Protein AF-A0A916E4T1-F1 (afdb_monomer_lite)

Sequence (112 aa):
MDHFATKFKVPTENHVYKWKFCVPLIQLLMDIGGLPRALERLFIICFMKLCDNGEKFFWELESYDYDNFFINVKSDLEKMYNIYYKVEGNKELAIKLLYHCVEGSLLMKMNA

Secondary structure (DSSP, 8-state):
-HHHHHHTTPPEETTEEGGGG-HHHHHHHHHTTT-HHHHHHHHHIIIIITTSSHHHHHHSGGGS-HHHHHHHHHHHHHHHHTHHHHHHHTHHHHHHHHHHHHHHHHHHHH--

Foldseek 3Di:
DVVLCVVLVADADVNHQPCVVLVLSVVLVVVLVPPVLLVVLLCCCQAPVPQPGNNSSSVCVPVDDSVVSVVSSVVVVCVVPVVVVVCVVVVVVVVVVVVCVVVVVVVVVVVD

Structure (mmCIF, N/CA/C/O backbone):
data_AF-A0A916E4T1-F1
#
_entry.id   AF-A0A916E4T1-F1
#
loop_
_atom_site.group_PDB
_atom_site.id
_atom_site.type_symbol
_atom_site.label_atom_id
_atom_site.label_alt_id
_atom_site.label_comp_id
_atom_site.label_asym_id
_atom_site.label_entity_id
_atom_site.label_seq_id
_atom_site.pdbx_PDB_ins_code
_atom_site.Cartn_x
_atom_site.Cartn_y
_atom_site.Cartn_z
_atom_site.occupancy
_atom_site.B_iso_or_equiv
_atom_site.auth_seq_id
_atom_site.auth_comp_id
_atom_site.auth_asym_id
_atom_site.auth_atom_id
_atom_site.pdbx_PDB_model_num
ATOM 1 N N . MET A 1 1 ? 0.578 3.958 -10.841 1.00 85.69 1 MET A N 1
ATOM 2 C CA . MET A 1 1 ? 1.900 3.317 -10.999 1.00 85.69 1 MET A CA 1
ATOM 3 C C . MET A 1 1 ? 2.588 3.687 -12.303 1.00 85.69 1 MET A C 1
ATOM 5 O O . MET A 1 1 ? 3.704 4.171 -12.212 1.00 85.69 1 MET A O 1
ATOM 9 N N . ASP A 1 2 ? 1.949 3.575 -13.475 1.00 90.31 2 ASP A N 1
ATOM 10 C CA . ASP A 1 2 ? 2.590 3.921 -14.767 1.00 90.31 2 ASP A CA 1
ATOM 11 C C . ASP A 1 2 ? 3.194 5.327 -14.815 1.00 90.31 2 ASP A C 1
ATOM 13 O O . ASP A 1 2 ? 4.344 5.472 -15.206 1.00 90.31 2 ASP A O 1
ATOM 17 N N . HIS A 1 3 ? 2.485 6.344 -14.312 1.00 89.31 3 HIS A N 1
ATOM 18 C CA . HIS A 1 3 ? 3.038 7.6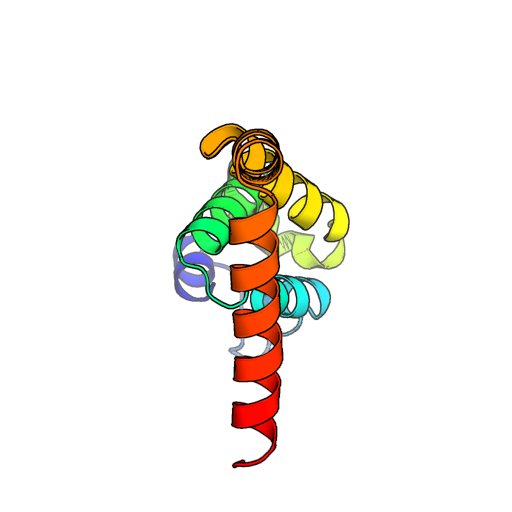98 -14.184 1.00 89.31 3 HIS A CA 1
ATOM 19 C C . HIS A 1 3 ? 4.395 7.719 -13.452 1.00 89.31 3 HIS A C 1
ATOM 21 O O . HIS A 1 3 ? 5.330 8.389 -13.884 1.00 89.31 3 HIS A O 1
ATOM 27 N N . PHE A 1 4 ? 4.519 6.958 -12.359 1.00 88.75 4 PHE A N 1
ATOM 28 C CA . PHE A 1 4 ? 5.760 6.855 -11.595 1.00 88.75 4 PHE A CA 1
ATOM 29 C C . PHE A 1 4 ? 6.808 6.022 -12.329 1.00 88.75 4 PHE A C 1
ATOM 31 O O . PHE A 1 4 ? 7.957 6.437 -12.385 1.00 88.75 4 PHE A O 1
ATOM 38 N N . ALA A 1 5 ? 6.420 4.911 -12.957 1.00 89.44 5 ALA A N 1
ATOM 39 C CA . ALA A 1 5 ? 7.333 4.103 -13.762 1.00 89.44 5 ALA A CA 1
ATOM 40 C C . ALA A 1 5 ? 7.951 4.921 -14.913 1.00 89.44 5 ALA A C 1
ATOM 42 O O . ALA A 1 5 ? 9.156 4.854 -15.148 1.00 89.44 5 ALA A O 1
ATOM 43 N N . THR A 1 6 ? 7.158 5.772 -15.573 1.00 90.88 6 THR A N 1
ATOM 44 C CA . THR A 1 6 ? 7.649 6.740 -16.563 1.00 90.88 6 THR A CA 1
ATOM 45 C C . THR A 1 6 ? 8.573 7.775 -15.925 1.00 90.88 6 THR A C 1
ATOM 47 O O . THR A 1 6 ? 9.669 8.012 -16.429 1.00 90.88 6 THR A O 1
ATOM 50 N N . LYS A 1 7 ? 8.165 8.374 -14.798 1.00 90.06 7 LYS A N 1
ATOM 51 C CA . LYS A 1 7 ? 8.957 9.383 -14.077 1.00 90.06 7 LYS A CA 1
ATOM 52 C C . LYS A 1 7 ? 10.334 8.858 -13.657 1.00 90.06 7 LYS A C 1
ATOM 54 O O . LYS A 1 7 ? 11.313 9.590 -13.766 1.00 90.06 7 LYS A O 1
ATOM 59 N N . PHE A 1 8 ? 10.406 7.608 -13.207 1.00 88.31 8 PHE A N 1
ATOM 60 C CA . PHE A 1 8 ? 11.644 6.947 -12.787 1.00 88.31 8 PHE A CA 1
ATOM 61 C C . PHE A 1 8 ? 12.359 6.207 -13.924 1.00 88.31 8 PHE A C 1
ATOM 63 O O . PHE A 1 8 ? 13.324 5.503 -13.665 1.00 88.31 8 PHE A O 1
ATOM 70 N N . LYS A 1 9 ? 11.917 6.372 -15.181 1.00 88.19 9 LYS A N 1
ATOM 71 C CA . LYS A 1 9 ? 12.552 5.783 -16.376 1.00 88.19 9 LYS A CA 1
ATOM 72 C C . LYS A 1 9 ? 12.753 4.264 -16.281 1.00 88.19 9 LYS A C 1
ATOM 74 O O . LYS A 1 9 ? 13.749 3.727 -16.757 1.00 88.19 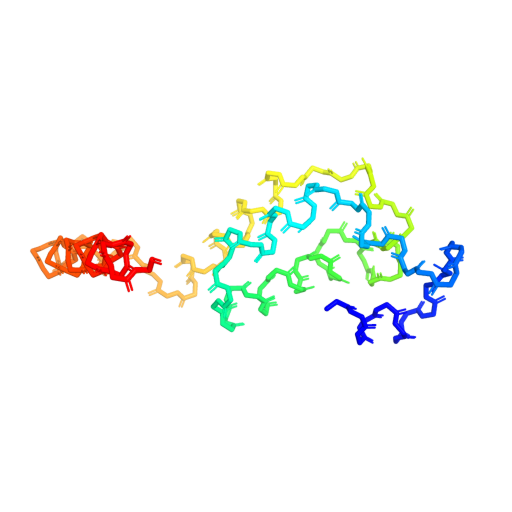9 LYS A O 1
ATOM 79 N N . VAL A 1 10 ? 11.786 3.574 -15.683 1.00 87.19 10 VAL A N 1
ATOM 80 C CA . VAL A 1 10 ? 11.839 2.125 -15.463 1.00 87.19 10 VAL A CA 1
ATOM 81 C C . VAL A 1 10 ? 11.835 1.398 -16.812 1.00 87.19 10 VAL A C 1
ATOM 83 O O . VAL A 1 10 ? 10.987 1.710 -17.658 1.00 87.19 10 VAL A O 1
ATOM 86 N N . PRO A 1 11 ? 12.735 0.424 -17.039 1.00 78.75 11 PRO A N 1
ATOM 87 C CA . PRO A 1 11 ? 12.753 -0.340 -18.278 1.00 78.75 11 PRO A CA 1
ATOM 88 C C . PRO A 1 11 ? 11.478 -1.170 -18.447 1.00 78.75 11 PRO A C 1
ATOM 90 O O . PRO A 1 11 ? 10.860 -1.638 -17.487 1.00 78.75 11 PRO A O 1
ATOM 93 N N . THR A 1 12 ? 11.093 -1.357 -19.705 1.00 87.19 12 THR A N 1
ATOM 94 C CA . THR A 1 12 ? 9.972 -2.223 -20.078 1.00 87.19 12 THR A CA 1
ATOM 95 C C . THR A 1 12 ? 10.493 -3.562 -20.575 1.00 87.19 12 THR A C 1
ATOM 97 O O . THR A 1 12 ? 11.573 -3.644 -21.155 1.00 87.19 12 THR A O 1
ATOM 100 N N . GLU A 1 13 ? 9.711 -4.608 -20.356 1.00 84.94 13 GLU A N 1
ATOM 101 C CA . GLU A 1 13 ? 9.915 -5.928 -20.934 1.00 84.94 13 GLU A CA 1
ATOM 102 C C . GLU A 1 13 ? 8.757 -6.181 -21.902 1.00 84.94 13 GLU A C 1
ATOM 104 O O . GLU A 1 13 ? 7.595 -6.011 -21.534 1.00 84.94 13 GLU A O 1
ATOM 109 N N . ASN A 1 14 ? 9.061 -6.478 -23.170 1.00 86.56 14 ASN A N 1
ATOM 110 C CA . ASN A 1 14 ? 8.062 -6.585 -24.245 1.00 86.56 14 ASN A CA 1
ATOM 111 C C . ASN A 1 14 ? 7.121 -5.362 -24.344 1.00 86.56 14 ASN A C 1
ATOM 113 O O . ASN A 1 14 ? 5.918 -5.511 -24.535 1.00 86.56 14 ASN A O 1
ATOM 117 N N . HIS A 1 15 ? 7.663 -4.146 -24.191 1.00 86.50 15 HIS A N 1
ATOM 118 C CA . HIS A 1 15 ? 6.914 -2.875 -24.158 1.00 86.50 15 HIS A CA 1
ATOM 119 C C . HIS A 1 15 ? 5.943 -2.705 -22.974 1.00 86.50 15 HIS A C 1
ATOM 121 O O . HIS A 1 15 ? 5.164 -1.751 -22.944 1.00 86.50 15 HIS A O 1
ATOM 127 N N . VAL A 1 16 ? 6.009 -3.578 -21.966 1.00 90.25 16 VAL A N 1
ATOM 128 C CA . VAL A 1 16 ? 5.184 -3.509 -20.756 1.00 90.25 16 VAL A CA 1
ATOM 129 C C . VAL A 1 16 ? 6.067 -3.230 -19.541 1.00 90.25 16 VAL A C 1
ATOM 131 O O . VAL A 1 16 ? 7.159 -3.776 -19.399 1.00 90.25 16 VAL A O 1
ATOM 134 N N . TYR A 1 17 ? 5.622 -2.352 -18.640 1.00 91.38 17 TYR A N 1
ATOM 135 C CA . TYR A 1 17 ? 6.349 -2.110 -17.393 1.00 91.38 17 TYR A CA 1
ATOM 136 C C . TYR A 1 17 ? 6.332 -3.346 -16.491 1.00 91.38 17 TYR A C 1
ATOM 138 O O . TYR A 1 17 ? 5.262 -3.887 -16.213 1.00 91.38 17 TYR A O 1
ATOM 146 N N . LYS A 1 18 ? 7.497 -3.717 -15.946 1.00 88.88 18 LYS A N 1
ATOM 147 C CA . LYS A 1 18 ? 7.658 -4.904 -15.088 1.00 88.88 18 LYS A CA 1
ATOM 148 C C . LYS A 1 18 ? 6.716 -4.951 -13.885 1.00 88.88 18 LYS A C 1
ATOM 150 O O . LYS A 1 18 ? 6.235 -6.020 -13.527 1.00 88.88 18 LYS A O 1
ATOM 155 N N . TRP A 1 19 ? 6.376 -3.798 -13.302 1.00 90.44 19 TRP A N 1
ATOM 156 C CA . TRP A 1 19 ? 5.456 -3.734 -12.159 1.00 90.44 19 TRP A CA 1
ATOM 157 C C . TRP A 1 19 ? 4.080 -4.352 -12.456 1.00 90.44 19 TRP A C 1
ATOM 159 O O . TRP A 1 19 ? 3.439 -4.854 -11.538 1.00 90.44 19 TRP A O 1
ATOM 169 N N . LYS A 1 20 ? 3.652 -4.380 -13.728 1.00 92.31 20 LYS A N 1
ATOM 170 C CA . LYS A 1 20 ? 2.384 -4.990 -14.163 1.00 92.31 20 LYS A CA 1
ATOM 171 C C . LYS A 1 20 ? 2.376 -6.516 -14.096 1.00 92.31 20 LYS A C 1
ATOM 173 O O . LYS A 1 20 ? 1.314 -7.109 -14.242 1.00 92.31 20 LYS A O 1
ATOM 178 N N . PHE A 1 21 ? 3.529 -7.139 -13.876 1.00 91.00 21 PHE A N 1
ATOM 179 C CA . PHE A 1 21 ? 3.656 -8.580 -13.667 1.00 91.00 21 PHE A CA 1
ATOM 180 C C . PHE A 1 21 ? 3.902 -8.936 -12.193 1.00 91.00 21 PHE A C 1
ATOM 182 O O . PHE A 1 21 ? 3.871 -10.108 -11.828 1.00 91.00 21 PHE A O 1
ATOM 189 N N . CYS A 1 22 ? 4.105 -7.941 -11.322 1.00 91.06 22 CYS A N 1
ATOM 190 C CA . CYS A 1 22 ? 4.337 -8.165 -9.901 1.00 91.06 22 CYS A CA 1
ATOM 191 C C . CYS A 1 22 ? 3.009 -8.433 -9.176 1.00 91.06 22 CYS A C 1
ATOM 193 O O . CYS A 1 22 ? 2.331 -7.509 -8.723 1.00 91.06 22 CYS A O 1
ATOM 195 N N . VAL A 1 23 ? 2.637 -9.711 -9.069 1.00 92.38 23 VAL A N 1
ATOM 196 C CA . VAL A 1 23 ? 1.377 -10.150 -8.443 1.00 92.38 23 VAL A CA 1
ATOM 197 C C . VAL A 1 23 ? 1.189 -9.593 -7.021 1.00 92.38 23 VAL A C 1
ATOM 199 O O . VAL A 1 23 ? 0.115 -9.045 -6.768 1.00 92.38 23 VAL A O 1
ATOM 202 N N . PRO A 1 24 ? 2.188 -9.629 -6.112 1.00 91.88 24 PRO A N 1
ATOM 203 C CA . PRO A 1 24 ? 2.019 -9.084 -4.762 1.00 91.88 24 PRO A CA 1
ATOM 204 C C . PRO A 1 24 ? 1.711 -7.582 -4.744 1.00 91.88 24 PRO A C 1
ATOM 206 O O . PRO A 1 24 ? 0.825 -7.133 -4.019 1.00 91.88 24 PRO A O 1
ATOM 209 N N . LEU A 1 25 ? 2.380 -6.797 -5.595 1.00 90.81 25 LEU A N 1
ATOM 210 C CA . LEU A 1 25 ? 2.114 -5.364 -5.722 1.00 90.81 25 LEU A CA 1
ATOM 211 C C . LEU A 1 25 ? 0.709 -5.092 -6.270 1.00 90.81 25 LEU A C 1
ATOM 213 O O . LEU A 1 25 ? 0.032 -4.170 -5.815 1.00 90.81 25 LEU A O 1
ATOM 217 N N . ILE A 1 26 ? 0.270 -5.874 -7.258 1.00 91.50 26 ILE A N 1
ATOM 218 C CA . ILE A 1 26 ? -1.073 -5.743 -7.832 1.00 91.50 26 ILE A CA 1
ATOM 219 C C . ILE A 1 26 ? -2.124 -6.050 -6.767 1.00 91.50 26 ILE A C 1
ATOM 221 O O . ILE A 1 26 ? -3.064 -5.272 -6.615 1.00 91.50 26 ILE A O 1
ATOM 225 N N . GLN A 1 27 ? -1.938 -7.122 -5.994 1.00 91.38 27 GLN A N 1
ATOM 226 C CA . GLN A 1 27 ? -2.825 -7.463 -4.885 1.00 91.38 27 GLN A CA 1
ATOM 227 C C . GLN A 1 27 ? -2.889 -6.332 -3.855 1.00 91.38 27 GLN A C 1
ATOM 229 O O . GLN A 1 27 ? -3.977 -5.870 -3.531 1.00 91.38 27 GLN A O 1
ATOM 234 N N . LEU A 1 28 ? -1.739 -5.788 -3.450 1.00 90.00 28 LEU A N 1
ATOM 235 C CA . LEU A 1 28 ? -1.678 -4.665 -2.516 1.00 90.00 28 LEU A CA 1
ATOM 236 C C . LEU A 1 28 ? -2.435 -3.424 -3.026 1.00 90.00 28 LEU A C 1
ATOM 238 O O . LEU A 1 28 ? -3.121 -2.748 -2.259 1.00 90.00 28 LEU A O 1
ATOM 242 N N . LEU A 1 29 ? -2.342 -3.116 -4.323 1.00 90.06 29 LEU A N 1
ATOM 243 C CA . LEU A 1 29 ? -3.086 -2.010 -4.936 1.00 90.06 29 LEU A CA 1
ATOM 244 C C . LEU A 1 29 ? -4.600 -2.262 -4.950 1.00 90.06 29 LEU A C 1
ATOM 246 O O . LEU A 1 29 ? -5.369 -1.320 -4.744 1.00 90.06 29 LEU A O 1
ATOM 250 N N . MET A 1 30 ? -5.023 -3.507 -5.187 1.00 89.12 30 MET A N 1
ATOM 251 C CA . MET A 1 30 ? -6.434 -3.901 -5.136 1.00 89.12 30 MET A CA 1
ATOM 252 C C . MET A 1 30 ? -6.983 -3.846 -3.707 1.00 89.12 30 MET A C 1
ATOM 254 O O . MET A 1 30 ? -8.067 -3.303 -3.502 1.00 89.12 30 MET A O 1
ATOM 258 N N . ASP A 1 31 ? -6.219 -4.321 -2.722 1.00 86.12 31 ASP A N 1
ATOM 259 C CA . ASP A 1 31 ? -6.623 -4.378 -1.310 1.00 86.12 31 ASP A CA 1
ATOM 260 C C . ASP A 1 31 ? -6.801 -2.990 -0.686 1.00 86.12 31 ASP A C 1
ATOM 262 O O . ASP A 1 31 ? -7.630 -2.789 0.200 1.00 86.12 31 ASP A O 1
ATOM 266 N N . ILE A 1 32 ? -6.069 -1.992 -1.185 1.00 84.12 32 ILE A N 1
ATOM 267 C CA . ILE A 1 32 ? -6.264 -0.585 -0.812 1.00 84.12 32 ILE A CA 1
ATOM 268 C C . ILE A 1 32 ? -7.621 -0.038 -1.300 1.00 84.12 32 ILE A C 1
ATOM 270 O O . ILE A 1 32 ? -8.081 1.006 -0.826 1.00 84.12 32 ILE A O 1
ATOM 274 N N . GLY A 1 33 ? -8.284 -0.722 -2.239 1.00 77.94 33 GLY A N 1
ATOM 275 C CA . GLY A 1 33 ? -9.650 -0.414 -2.666 1.00 77.94 33 GLY A CA 1
ATOM 276 C C . GLY A 1 33 ? -9.798 0.947 -3.346 1.00 77.94 33 GLY A C 1
ATOM 277 O O . GLY A 1 33 ? -10.883 1.523 -3.354 1.00 77.94 33 GLY A O 1
ATOM 278 N N . GLY A 1 34 ? -8.705 1.510 -3.869 1.00 74.50 34 GLY A N 1
ATOM 279 C CA . GLY A 1 34 ? -8.717 2.813 -4.534 1.00 74.50 34 GLY A CA 1
ATOM 280 C C . GLY A 1 34 ? -8.928 4.014 -3.606 1.00 74.50 34 GLY A C 1
ATOM 281 O O . GLY A 1 34 ? -9.156 5.114 -4.109 1.00 74.50 34 GLY A O 1
ATOM 282 N N . LEU A 1 35 ? -8.826 3.855 -2.276 1.00 84.38 35 LEU A N 1
ATOM 283 C CA . LEU A 1 35 ? -8.896 4.991 -1.353 1.00 84.38 35 LEU A CA 1
ATOM 284 C C . LEU A 1 35 ? -7.739 5.967 -1.639 1.00 84.38 35 LEU A C 1
ATOM 286 O O . LEU A 1 35 ? -6.581 5.600 -1.410 1.00 84.38 35 LEU A O 1
ATOM 290 N N . PRO A 1 36 ? -8.003 7.226 -2.052 1.00 87.69 36 PRO A N 1
ATOM 291 C CA . PRO A 1 36 ? -6.942 8.144 -2.472 1.00 87.69 36 PRO A CA 1
ATOM 292 C C . PRO A 1 36 ? -5.877 8.357 -1.397 1.00 87.69 36 PRO A C 1
ATOM 294 O O . PRO A 1 36 ? -4.685 8.384 -1.693 1.00 87.69 36 PRO A O 1
ATOM 297 N N . ARG A 1 37 ? -6.298 8.440 -0.127 1.00 89.44 37 ARG A N 1
ATOM 298 C CA . ARG A 1 37 ? -5.374 8.649 0.989 1.00 89.44 37 ARG A CA 1
ATOM 299 C C . ARG A 1 37 ? -4.523 7.420 1.288 1.00 89.44 37 ARG A C 1
ATOM 301 O O . ARG A 1 37 ? -3.335 7.560 1.543 1.00 89.44 37 ARG A O 1
ATOM 308 N N . ALA A 1 38 ? -5.100 6.223 1.247 1.00 90.62 38 ALA A N 1
ATOM 309 C CA . ALA A 1 38 ? -4.342 4.993 1.451 1.00 90.62 38 ALA A CA 1
ATOM 310 C C . ALA A 1 38 ? -3.337 4.771 0.309 1.00 90.62 38 ALA A C 1
ATOM 312 O O . ALA A 1 38 ? -2.188 4.417 0.563 1.00 90.62 38 ALA A O 1
ATOM 313 N N . LEU A 1 39 ? -3.730 5.099 -0.924 1.00 90.81 39 LEU A N 1
ATOM 314 C CA . LEU A 1 39 ? -2.857 5.056 -2.093 1.00 90.81 39 LEU A CA 1
ATOM 315 C C . LEU A 1 39 ? -1.694 6.059 -1.996 1.00 90.81 39 LEU A C 1
ATOM 317 O O . LEU A 1 39 ? -0.551 5.716 -2.286 1.00 90.81 39 LEU A O 1
ATOM 321 N N . GLU A 1 40 ? -1.961 7.282 -1.535 1.00 91.56 40 GLU A N 1
ATOM 322 C CA . GLU A 1 40 ? -0.922 8.281 -1.261 1.00 91.56 40 GLU A CA 1
ATOM 323 C C . GLU A 1 40 ? 0.096 7.765 -0.233 1.00 91.56 40 GLU A C 1
ATOM 325 O O . GLU A 1 40 ? 1.304 7.867 -0.453 1.00 91.56 40 GLU A O 1
ATOM 330 N N . ARG A 1 41 ? -0.373 7.170 0.875 1.00 92.62 41 ARG A N 1
ATOM 331 C CA . ARG A 1 41 ? 0.521 6.597 1.895 1.00 92.62 41 ARG A CA 1
ATOM 332 C C . ARG A 1 41 ? 1.312 5.412 1.360 1.00 92.62 41 ARG A C 1
ATOM 334 O O . ARG A 1 41 ? 2.503 5.333 1.648 1.00 92.62 41 ARG A O 1
ATOM 341 N N . LEU A 1 42 ? 0.697 4.553 0.547 1.00 91.75 42 LEU A N 1
ATOM 342 C CA . LEU A 1 42 ? 1.407 3.469 -0.124 1.00 91.75 42 LEU A CA 1
ATOM 343 C C . LEU A 1 42 ? 2.565 4.015 -0.960 1.00 91.75 42 LEU A C 1
ATOM 345 O O . LEU A 1 42 ? 3.690 3.566 -0.788 1.00 91.75 42 LEU A O 1
ATOM 349 N N . PHE A 1 43 ? 2.331 5.022 -1.802 1.00 90.31 43 PHE A N 1
ATOM 350 C CA . PHE A 1 43 ? 3.397 5.593 -2.629 1.00 90.31 43 PHE A CA 1
ATOM 351 C C . PHE A 1 43 ? 4.506 6.253 -1.809 1.00 90.31 43 PHE A C 1
ATOM 353 O O . PHE A 1 43 ? 5.675 6.111 -2.158 1.00 90.31 43 PHE A O 1
ATOM 360 N N . ILE A 1 44 ? 4.179 6.925 -0.702 1.00 89.56 44 ILE A N 1
ATOM 361 C CA . ILE A 1 44 ? 5.199 7.450 0.219 1.00 89.56 44 ILE A CA 1
ATOM 362 C C . ILE A 1 44 ? 6.054 6.307 0.777 1.00 89.56 44 ILE A C 1
ATOM 364 O O . ILE A 1 44 ? 7.278 6.421 0.845 1.00 89.56 44 ILE A O 1
ATOM 368 N N . ILE A 1 45 ? 5.436 5.194 1.166 1.00 89.12 45 ILE A N 1
ATOM 369 C CA . ILE A 1 45 ? 6.175 4.068 1.734 1.00 89.12 45 ILE A CA 1
ATOM 370 C C . ILE A 1 45 ? 7.025 3.378 0.659 1.00 89.12 45 ILE A C 1
ATOM 372 O O . ILE A 1 45 ? 8.222 3.196 0.881 1.00 89.12 45 ILE A O 1
ATOM 376 N N . CYS A 1 46 ? 6.449 3.077 -0.509 1.00 88.00 46 CYS A N 1
ATOM 377 C CA . CYS A 1 46 ? 7.141 2.459 -1.642 1.00 88.00 46 CYS A CA 1
ATOM 378 C C . CYS A 1 46 ? 8.300 3.308 -2.166 1.00 88.00 46 CYS A C 1
ATOM 380 O O . CYS A 1 46 ? 9.351 2.767 -2.470 1.00 88.00 46 CYS A O 1
ATOM 382 N N . PHE A 1 47 ? 8.136 4.626 -2.290 1.00 86.19 47 PHE A N 1
ATOM 383 C CA . PHE A 1 47 ? 9.125 5.459 -2.982 1.00 86.19 47 PHE A CA 1
ATOM 384 C C . PHE A 1 47 ? 10.049 6.252 -2.061 1.00 86.19 47 PHE A C 1
ATOM 386 O O . PHE A 1 47 ? 11.024 6.812 -2.556 1.00 86.19 47 PHE A O 1
ATOM 393 N N . MET A 1 48 ? 9.742 6.355 -0.763 1.00 79.56 48 MET A N 1
ATOM 394 C CA . MET A 1 48 ? 10.507 7.203 0.162 1.00 79.56 48 MET A CA 1
ATOM 395 C C . MET A 1 48 ? 10.966 6.468 1.420 1.00 79.56 48 MET A C 1
ATOM 397 O O . MET A 1 48 ? 12.133 6.574 1.768 1.00 79.56 48 MET A O 1
ATOM 401 N N . LYS A 1 49 ? 10.086 5.740 2.124 1.00 72.06 49 LYS A N 1
ATOM 402 C CA . LYS A 1 49 ? 10.458 5.150 3.428 1.00 72.06 49 LYS A CA 1
ATOM 403 C C . LYS A 1 49 ? 11.244 3.845 3.327 1.00 72.06 49 LYS A C 1
ATOM 405 O O . LYS A 1 49 ? 12.096 3.619 4.176 1.00 72.06 49 LYS A O 1
ATOM 410 N N . LEU A 1 50 ? 10.916 2.975 2.371 1.00 67.62 50 LEU A N 1
ATOM 411 C CA . LEU A 1 50 ? 11.523 1.638 2.290 1.00 67.62 50 LEU A CA 1
ATOM 412 C C . LEU A 1 50 ? 12.559 1.491 1.169 1.00 67.62 50 LEU A C 1
ATOM 414 O O . LEU A 1 50 ? 13.371 0.573 1.230 1.00 67.62 50 LEU A O 1
ATOM 418 N N . CYS A 1 51 ? 12.569 2.389 0.181 1.00 61.19 51 CYS A N 1
ATOM 419 C CA . CYS A 1 51 ? 13.394 2.219 -1.020 1.00 61.19 51 CYS A CA 1
ATOM 420 C C . CYS A 1 51 ? 14.352 3.383 -1.321 1.00 61.19 51 CYS A C 1
ATOM 422 O O . CYS A 1 51 ? 15.012 3.328 -2.353 1.00 61.19 51 CYS A O 1
ATOM 424 N N . ASP A 1 52 ? 14.460 4.398 -0.450 1.00 66.50 52 ASP A N 1
ATOM 425 C CA . ASP A 1 52 ? 15.247 5.648 -0.586 1.00 66.50 52 ASP A CA 1
ATOM 426 C C . ASP A 1 52 ? 14.928 6.522 -1.824 1.00 66.50 52 ASP A C 1
ATOM 428 O O . ASP A 1 52 ? 14.930 7.750 -1.743 1.00 66.50 52 ASP A O 1
ATOM 432 N N . ASN A 1 53 ? 14.602 5.919 -2.969 1.00 74.88 53 ASN A N 1
ATOM 433 C CA . ASN A 1 53 ? 14.010 6.537 -4.143 1.00 74.88 53 ASN A CA 1
ATOM 434 C C . ASN A 1 53 ? 13.086 5.538 -4.871 1.00 74.88 53 ASN A C 1
ATOM 436 O O . ASN A 1 53 ? 13.174 4.320 -4.711 1.00 74.88 53 ASN A O 1
ATOM 440 N N . GLY A 1 54 ? 12.176 6.057 -5.698 1.00 82.81 54 GLY A N 1
ATOM 441 C CA . GLY A 1 54 ? 11.218 5.211 -6.409 1.00 82.81 54 GLY A CA 1
ATOM 442 C C . GLY A 1 54 ? 11.813 4.375 -7.542 1.00 82.81 54 GLY A C 1
ATOM 443 O O . GLY A 1 54 ? 11.177 3.415 -7.949 1.00 82.81 54 GLY A O 1
ATOM 444 N N . GLU A 1 55 ? 13.016 4.680 -8.031 1.00 87.12 55 GLU A N 1
ATOM 445 C CA . GLU A 1 55 ? 13.677 3.873 -9.063 1.00 87.12 55 GLU A CA 1
ATOM 446 C C . GLU A 1 55 ? 14.088 2.505 -8.510 1.00 87.12 55 GLU A C 1
ATOM 448 O O . GLU A 1 55 ? 13.734 1.481 -9.094 1.00 87.12 55 GLU A O 1
ATOM 453 N N . LYS A 1 56 ? 14.752 2.477 -7.347 1.00 87.62 56 LYS A N 1
ATOM 454 C CA . LYS A 1 56 ? 15.159 1.240 -6.667 1.00 87.62 56 LYS A CA 1
ATOM 455 C C . LYS A 1 56 ? 13.966 0.322 -6.407 1.00 87.62 56 LYS A C 1
ATOM 457 O O . LYS A 1 56 ? 14.033 -0.864 -6.715 1.00 87.62 56 LYS A O 1
ATOM 462 N N . PHE A 1 57 ? 12.845 0.900 -5.968 1.00 90.00 57 PHE A N 1
ATOM 463 C CA . PHE A 1 57 ? 11.593 0.165 -5.787 1.00 90.00 57 PHE A CA 1
ATOM 464 C C . PHE A 1 57 ? 11.182 -0.619 -7.046 1.00 90.00 57 PHE A C 1
ATOM 466 O O . PHE A 1 57 ? 10.792 -1.780 -6.966 1.00 90.00 57 PHE A O 1
ATOM 473 N N . PHE A 1 58 ? 11.275 -0.008 -8.228 1.00 89.56 58 PHE A N 1
ATOM 474 C CA . PHE A 1 58 ? 10.886 -0.676 -9.470 1.00 89.56 58 PHE A CA 1
ATOM 475 C C . PHE A 1 58 ? 11.891 -1.738 -9.942 1.00 89.56 58 PHE A C 1
ATOM 477 O O . PHE A 1 58 ? 11.490 -2.660 -10.653 1.00 89.56 58 PHE A O 1
ATOM 484 N N . TRP A 1 59 ? 13.166 -1.634 -9.562 1.00 87.88 59 TRP A N 1
ATOM 485 C CA . TRP A 1 59 ? 14.191 -2.633 -9.887 1.00 87.88 59 TRP A CA 1
ATOM 486 C C . TRP A 1 59 ? 14.111 -3.886 -9.015 1.00 87.88 59 TRP A C 1
ATOM 488 O O . TRP A 1 59 ? 14.411 -4.982 -9.480 1.00 87.88 59 TRP A O 1
ATOM 498 N N . GLU A 1 60 ? 13.684 -3.722 -7.769 1.00 89.00 60 GLU A N 1
ATOM 499 C CA . GLU A 1 60 ? 13.732 -4.744 -6.721 1.00 89.00 60 GLU A CA 1
ATOM 500 C C . GLU A 1 60 ? 12.343 -5.299 -6.355 1.00 89.00 60 GLU A C 1
ATOM 502 O O . GLU A 1 60 ? 12.182 -5.918 -5.304 1.00 89.00 60 GLU A O 1
ATOM 507 N N . LEU A 1 61 ? 11.339 -5.103 -7.221 1.00 88.94 61 LEU A N 1
ATOM 508 C CA . LEU A 1 61 ? 9.924 -5.446 -6.992 1.00 88.94 61 LEU A CA 1
ATOM 509 C C . LEU A 1 61 ? 9.692 -6.815 -6.341 1.00 88.94 61 LEU A C 1
ATOM 511 O O . LEU A 1 61 ? 8.837 -6.939 -5.472 1.00 88.94 61 LEU A O 1
ATOM 515 N N . GLU A 1 62 ? 10.417 -7.844 -6.767 1.00 86.94 62 GLU A N 1
ATOM 516 C CA . GLU A 1 62 ? 10.224 -9.224 -6.300 1.00 86.94 62 GLU A CA 1
ATOM 517 C C . GLU A 1 62 ? 10.902 -9.512 -4.955 1.00 86.94 62 GLU A C 1
ATOM 519 O O . GLU A 1 62 ? 10.607 -10.522 -4.325 1.00 86.94 62 GLU A O 1
ATOM 524 N N . SER A 1 63 ? 11.798 -8.635 -4.502 1.00 87.69 63 SER A N 1
ATOM 525 C CA . SER A 1 63 ? 12.578 -8.836 -3.276 1.00 87.69 63 SER A CA 1
ATOM 526 C C . SER A 1 63 ? 11.929 -8.247 -2.023 1.00 87.69 63 SER A C 1
ATOM 528 O O . SER A 1 63 ? 12.404 -8.490 -0.914 1.00 87.69 63 SER A O 1
ATOM 530 N N . TYR A 1 64 ? 10.864 -7.459 -2.184 1.00 88.38 64 TYR 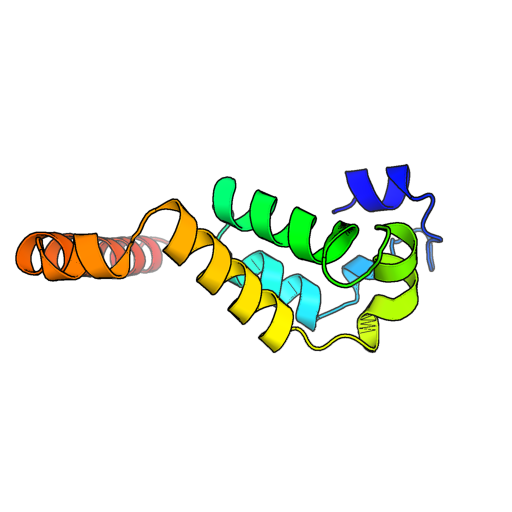A N 1
ATOM 531 C CA . TYR A 1 64 ? 10.236 -6.767 -1.069 1.00 88.38 64 TYR A CA 1
ATOM 532 C C . TYR A 1 64 ? 9.219 -7.619 -0.312 1.00 88.38 64 TYR A C 1
ATOM 534 O O . TYR A 1 64 ? 8.478 -8.416 -0.884 1.00 88.38 64 TYR A O 1
ATOM 542 N N . ASP A 1 65 ? 9.129 -7.346 0.988 1.00 89.38 65 ASP A N 1
ATOM 543 C CA . ASP A 1 65 ? 8.063 -7.826 1.860 1.00 89.38 65 ASP A CA 1
ATOM 544 C C . ASP A 1 65 ? 6.828 -6.912 1.739 1.00 89.38 65 ASP A C 1
ATOM 546 O O . ASP A 1 65 ? 6.782 -5.796 2.272 1.00 89.38 65 ASP A O 1
ATOM 550 N N . TYR A 1 66 ? 5.820 -7.396 1.012 1.00 88.56 66 TYR A N 1
ATOM 551 C CA . TYR A 1 66 ? 4.569 -6.675 0.776 1.00 88.56 66 TYR A CA 1
ATOM 552 C C . TYR A 1 66 ? 3.640 -6.615 1.987 1.00 88.56 66 TYR A C 1
ATOM 554 O O . TYR A 1 66 ? 2.885 -5.645 2.119 1.00 88.56 66 TYR A O 1
ATOM 562 N N . ASP A 1 67 ? 3.760 -7.555 2.921 1.00 88.50 67 ASP A N 1
ATOM 563 C CA . ASP A 1 67 ? 3.010 -7.499 4.172 1.00 88.50 67 ASP A CA 1
ATOM 564 C C . ASP A 1 67 ? 3.521 -6.337 5.026 1.00 88.50 67 ASP A C 1
ATOM 566 O O . ASP A 1 67 ? 2.737 -5.568 5.593 1.00 88.50 67 ASP A O 1
ATOM 570 N N . ASN A 1 68 ? 4.839 -6.118 5.035 1.00 89.94 68 ASN A N 1
ATOM 571 C CA . ASN A 1 68 ? 5.429 -4.965 5.704 1.00 89.94 68 ASN A CA 1
ATOM 572 C C . ASN A 1 68 ? 4.984 -3.631 5.068 1.00 89.94 68 ASN A C 1
ATOM 574 O O . ASN A 1 68 ? 4.724 -2.663 5.791 1.00 89.94 68 ASN A O 1
ATOM 578 N N . PHE A 1 69 ? 4.817 -3.553 3.739 1.00 89.12 69 PHE A N 1
ATOM 579 C CA . PHE A 1 69 ? 4.215 -2.372 3.098 1.00 89.12 69 PHE A CA 1
ATOM 580 C C . PHE A 1 69 ? 2.807 -2.103 3.644 1.00 89.12 69 PHE A C 1
ATOM 582 O O . PHE A 1 69 ? 2.515 -0.982 4.076 1.00 89.12 69 PHE A O 1
ATOM 589 N N . PHE A 1 70 ? 1.954 -3.127 3.679 1.00 87.56 70 PHE A N 1
ATOM 590 C CA . PHE A 1 70 ? 0.582 -3.009 4.168 1.00 87.56 70 PHE A CA 1
ATOM 591 C C . PHE A 1 70 ? 0.522 -2.578 5.642 1.00 87.56 70 PHE A C 1
ATOM 593 O O . PHE A 1 70 ? -0.204 -1.641 5.993 1.00 87.56 70 PHE A O 1
ATOM 600 N N . ILE A 1 71 ? 1.331 -3.200 6.507 1.00 90.94 71 ILE A N 1
ATOM 601 C CA . ILE A 1 71 ? 1.423 -2.864 7.936 1.00 90.94 71 ILE A CA 1
ATOM 602 C C . ILE A 1 71 ? 1.833 -1.400 8.126 1.00 90.94 71 ILE A C 1
ATOM 604 O O . ILE A 1 71 ? 1.226 -0.688 8.933 1.00 90.94 71 ILE A O 1
ATOM 608 N N . ASN A 1 72 ? 2.817 -0.921 7.362 1.00 91.94 72 ASN A N 1
ATOM 609 C CA . ASN A 1 72 ? 3.268 0.465 7.442 1.00 91.94 72 ASN A CA 1
ATOM 610 C C . ASN A 1 72 ? 2.196 1.454 6.971 1.00 91.94 72 ASN A C 1
ATOM 612 O O . ASN A 1 72 ? 1.983 2.467 7.639 1.00 91.94 72 ASN A O 1
ATOM 616 N N . VAL A 1 73 ? 1.479 1.158 5.877 1.00 91.50 73 VAL A N 1
ATOM 617 C CA . VAL A 1 73 ? 0.364 1.997 5.395 1.00 91.50 73 VAL A CA 1
ATOM 618 C C . VAL A 1 73 ? -0.712 2.099 6.471 1.00 91.50 73 VAL A C 1
ATOM 620 O O . VAL A 1 73 ? -1.135 3.202 6.827 1.00 91.50 73 VAL A O 1
ATOM 623 N N . LYS A 1 74 ? -1.118 0.956 7.031 1.00 91.19 74 LYS A N 1
ATOM 624 C CA . LYS A 1 74 ? -2.127 0.876 8.089 1.00 91.19 74 LYS A CA 1
ATOM 625 C C . LYS A 1 74 ? -1.709 1.670 9.329 1.00 91.19 74 LYS A C 1
ATOM 627 O O . LYS A 1 74 ? -2.495 2.463 9.839 1.00 91.19 74 LYS A O 1
ATOM 632 N N . SER A 1 75 ? -0.471 1.488 9.786 1.00 92.94 75 SER A N 1
ATOM 633 C CA . SER A 1 75 ? 0.098 2.192 10.944 1.00 92.94 75 SER A CA 1
ATOM 634 C C . SER A 1 75 ? 0.144 3.708 10.731 1.00 92.94 75 SER A C 1
ATOM 636 O O . SER A 1 75 ? -0.222 4.479 11.617 1.00 92.94 75 SER A O 1
ATOM 638 N N . ASP A 1 76 ? 0.536 4.154 9.537 1.00 93.19 76 ASP A N 1
ATOM 639 C CA . ASP A 1 76 ? 0.573 5.572 9.195 1.00 93.19 76 ASP A CA 1
ATOM 640 C C . ASP A 1 76 ? -0.825 6.206 9.163 1.00 93.19 76 ASP A C 1
ATOM 642 O O . ASP A 1 76 ? -0.993 7.335 9.628 1.00 93.19 76 ASP A O 1
ATOM 646 N N . LEU A 1 77 ? -1.823 5.503 8.619 1.00 92.81 77 LEU A N 1
ATOM 647 C CA . LEU A 1 77 ? -3.211 5.972 8.597 1.00 92.81 77 LEU A CA 1
ATOM 648 C C . LEU A 1 77 ? -3.811 6.015 10.002 1.00 92.81 77 LEU A C 1
ATOM 650 O O . LEU A 1 77 ? -4.461 7.001 10.350 1.00 92.81 77 LEU A O 1
ATOM 654 N N . GLU A 1 78 ? -3.547 4.992 10.816 1.00 94.25 78 GLU A N 1
ATOM 655 C CA . GLU A 1 78 ? -3.958 4.970 12.217 1.00 94.25 78 GLU A CA 1
ATOM 656 C C . GLU A 1 78 ? -3.420 6.196 12.953 1.00 94.25 78 GLU A C 1
ATOM 658 O O . GLU A 1 78 ? -4.196 6.956 13.518 1.00 94.25 78 GLU A O 1
ATOM 663 N N . LYS A 1 79 ? -2.111 6.458 12.876 1.00 93.44 79 LYS A N 1
ATOM 664 C CA . LYS A 1 79 ? -1.499 7.620 13.540 1.00 93.44 79 LYS A CA 1
ATOM 665 C C . LYS A 1 79 ? -2.067 8.946 13.045 1.00 93.44 79 LYS A C 1
ATOM 667 O O . LYS A 1 79 ? -2.233 9.873 13.830 1.00 93.44 79 LYS A O 1
ATOM 672 N N . MET A 1 80 ? -2.348 9.050 11.746 1.00 93.38 80 MET A N 1
ATOM 673 C CA . MET A 1 80 ? -2.836 10.290 11.146 1.00 93.38 80 MET A CA 1
ATOM 674 C C . MET A 1 80 ? -4.267 10.623 11.579 1.00 93.38 80 MET A C 1
ATOM 676 O O . MET A 1 80 ? -4.593 11.791 11.785 1.00 93.38 80 MET A O 1
ATOM 680 N N . TYR A 1 81 ? -5.125 9.612 11.697 1.00 92.25 81 TYR A N 1
ATOM 681 C CA . TYR A 1 81 ? -6.551 9.820 11.940 1.00 92.25 81 TYR A CA 1
ATOM 682 C C . TYR A 1 81 ? -7.007 9.433 13.343 1.00 92.25 81 TYR A C 1
ATOM 684 O O . TYR A 1 81 ? -8.127 9.805 13.711 1.00 92.25 81 TYR A O 1
ATOM 692 N N . ASN A 1 82 ? -6.149 8.757 14.108 1.00 93.94 82 ASN A N 1
ATOM 693 C CA . ASN A 1 82 ? -6.429 8.156 15.406 1.00 93.94 82 ASN A CA 1
ATOM 694 C C . ASN A 1 82 ? -7.686 7.273 15.331 1.00 93.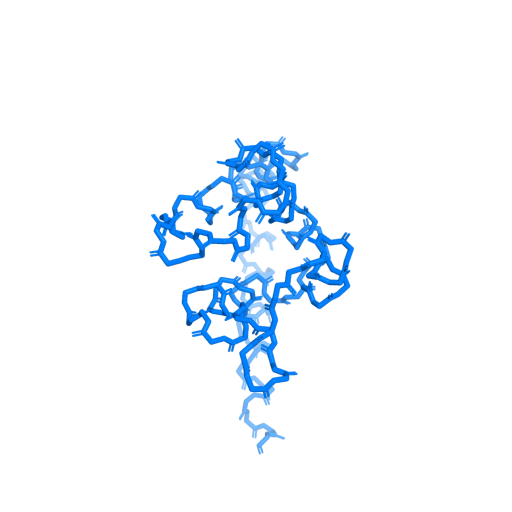94 82 ASN A C 1
ATOM 696 O O . ASN A 1 82 ? -8.683 7.520 16.019 1.00 93.94 82 ASN A O 1
ATOM 700 N N . ILE A 1 83 ? -7.692 6.343 14.367 1.00 90.38 83 ILE A N 1
ATOM 701 C CA . ILE A 1 83 ? -8.896 5.610 13.955 1.00 90.38 83 ILE A CA 1
ATOM 702 C C . ILE A 1 83 ? -9.365 4.725 15.101 1.00 90.38 83 ILE A C 1
ATOM 704 O O . ILE A 1 83 ? -10.551 4.766 15.425 1.00 90.38 83 ILE A O 1
ATOM 708 N N . TYR A 1 84 ? -8.465 3.992 15.761 1.00 91.25 84 TYR A N 1
ATOM 709 C CA . TYR A 1 84 ? -8.837 3.113 16.870 1.00 91.25 84 TYR A CA 1
ATOM 710 C C . TYR A 1 84 ? -9.501 3.879 18.009 1.00 91.25 84 TYR A C 1
ATOM 712 O O . TYR A 1 84 ? -10.592 3.504 18.433 1.00 91.25 84 TYR A O 1
ATOM 720 N N . TYR A 1 85 ? -8.911 4.997 18.435 1.00 94.31 85 TYR A N 1
ATOM 721 C CA . TYR A 1 85 ? -9.489 5.833 19.487 1.00 94.31 85 TYR A CA 1
ATOM 722 C C . TYR A 1 85 ? -10.883 6.353 19.108 1.00 94.31 85 TYR A C 1
ATOM 724 O O . TYR A 1 85 ? -11.818 6.313 19.908 1.00 94.31 85 TYR A O 1
ATOM 732 N N . LYS A 1 86 ? -11.054 6.815 17.862 1.00 91.00 86 LYS A N 1
ATOM 733 C CA . LYS A 1 86 ? -12.352 7.299 17.372 1.00 91.00 86 LYS A CA 1
ATOM 734 C C . LYS A 1 86 ? -13.398 6.193 17.308 1.00 91.00 86 LYS A C 1
ATOM 736 O O . LYS A 1 86 ? -14.550 6.446 17.656 1.00 91.00 86 LYS A O 1
ATOM 741 N N . VAL A 1 87 ? -13.012 4.999 16.862 1.00 91.81 87 VAL A N 1
ATOM 742 C CA . VAL A 1 87 ? -13.887 3.823 16.799 1.00 91.81 87 VAL A CA 1
ATOM 743 C C . VAL A 1 87 ? -14.306 3.397 18.199 1.00 91.81 87 VAL A C 1
ATOM 745 O O . VAL A 1 87 ? -15.489 3.170 18.423 1.00 91.81 87 VAL A O 1
ATOM 748 N N . GLU A 1 88 ? -13.376 3.336 19.149 1.00 92.81 88 GLU A N 1
ATOM 749 C CA . GLU A 1 88 ? -13.672 2.967 20.533 1.00 92.81 88 GLU A CA 1
ATOM 750 C C . GLU A 1 88 ? -14.646 3.958 21.184 1.00 92.81 88 GLU A C 1
ATOM 752 O O . GLU A 1 88 ? -15.662 3.546 21.744 1.00 92.81 88 GLU A O 1
ATOM 757 N N . GLY A 1 89 ? -14.413 5.263 21.003 1.00 94.31 89 GLY A N 1
ATOM 758 C CA . GLY A 1 89 ? -15.312 6.312 21.489 1.00 94.31 89 GLY A CA 1
ATOM 759 C C . GLY A 1 89 ? -16.678 6.369 20.791 1.00 94.31 89 GLY A C 1
ATOM 760 O O . GLY A 1 89 ? -17.592 7.002 21.307 1.00 94.31 89 GLY A O 1
ATOM 761 N N . ASN A 1 90 ? -16.841 5.718 19.632 1.00 94.25 90 ASN A N 1
ATOM 762 C CA . ASN A 1 90 ? -18.070 5.743 18.826 1.00 94.25 90 ASN A CA 1
ATOM 763 C C . ASN A 1 90 ? -18.470 4.339 18.346 1.00 94.25 90 ASN A C 1
ATOM 765 O O . ASN A 1 90 ? -18.904 4.157 17.205 1.00 94.25 90 ASN A O 1
ATOM 769 N N . LYS A 1 91 ? -18.312 3.331 19.210 1.00 93.00 91 LYS A N 1
ATOM 770 C CA . LYS A 1 91 ? -18.407 1.911 18.840 1.00 93.00 91 LYS A CA 1
ATOM 771 C C . LYS A 1 91 ? -19.706 1.545 18.119 1.00 93.00 91 LYS A C 1
ATOM 773 O O . LYS A 1 91 ? -19.667 0.826 17.126 1.00 93.00 91 LYS A O 1
ATOM 778 N N . GLU A 1 92 ? -20.847 2.054 18.581 1.00 93.31 92 GLU A N 1
ATOM 779 C CA . GLU A 1 92 ? -22.146 1.776 17.954 1.00 93.31 92 GLU A CA 1
ATOM 780 C C . GLU A 1 92 ? -22.219 2.316 16.518 1.00 93.31 92 GLU A C 1
ATOM 782 O O . GLU A 1 92 ? -22.631 1.602 15.603 1.00 93.31 92 GLU A O 1
ATOM 787 N N . LEU A 1 93 ? -21.768 3.555 16.303 1.00 90.94 93 LEU A N 1
ATOM 788 C CA . LEU A 1 93 ? -21.719 4.164 14.976 1.00 90.94 93 LEU A CA 1
ATOM 789 C C . LEU A 1 93 ? -20.751 3.408 14.060 1.00 90.94 93 LEU A C 1
ATOM 791 O O . LEU A 1 93 ? -21.089 3.132 12.912 1.00 90.94 93 LEU A O 1
ATOM 795 N N . ALA A 1 94 ? -19.576 3.034 14.569 1.00 91.38 94 ALA A N 1
ATOM 796 C CA . ALA A 1 94 ? -18.595 2.266 13.810 1.00 91.38 94 ALA A CA 1
ATOM 797 C C . ALA A 1 94 ? -19.151 0.901 13.367 1.00 91.38 94 ALA A C 1
ATOM 799 O O . ALA A 1 94 ? -18.984 0.523 12.210 1.00 91.38 94 ALA A O 1
ATOM 800 N N . ILE A 1 95 ? -19.868 0.191 14.248 1.00 89.81 95 ILE A N 1
ATOM 801 C CA . ILE A 1 95 ? -20.530 -1.079 13.912 1.00 89.81 95 ILE A CA 1
ATOM 802 C C . ILE A 1 95 ? -21.604 -0.868 12.840 1.00 89.81 95 ILE A C 1
ATOM 804 O O . ILE A 1 95 ? -21.635 -1.622 11.871 1.00 89.81 95 ILE A O 1
ATOM 808 N N . LYS A 1 96 ? -22.450 0.164 12.967 1.00 90.38 96 LYS A N 1
ATOM 809 C CA . LYS A 1 96 ? -23.474 0.479 11.953 1.00 90.38 96 LYS A CA 1
ATOM 810 C C . LYS A 1 96 ? -22.848 0.788 10.594 1.00 90.38 96 LYS A C 1
ATOM 812 O O . LYS A 1 96 ? -23.312 0.276 9.580 1.00 90.38 96 LYS A O 1
ATOM 817 N N . LEU A 1 97 ? -21.772 1.575 10.567 1.00 87.50 97 LEU A N 1
ATOM 818 C CA . LEU A 1 97 ? -21.034 1.868 9.337 1.00 87.50 97 LEU A CA 1
ATOM 819 C C . LEU A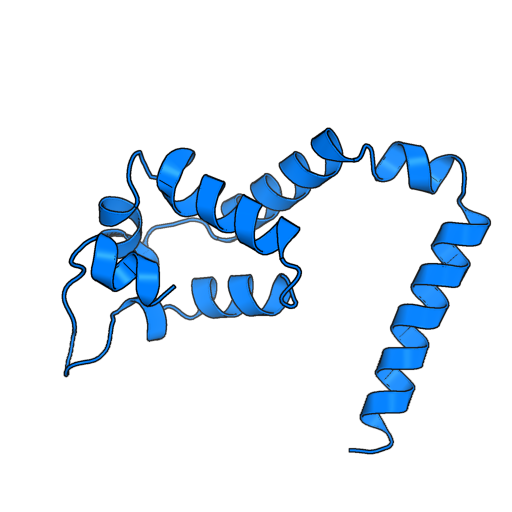 1 97 ? -20.452 0.595 8.712 1.00 87.50 97 LEU A C 1
ATOM 821 O O . LEU A 1 97 ? -20.629 0.377 7.519 1.00 87.50 97 LEU A O 1
ATOM 825 N N . LEU A 1 98 ? -19.812 -0.270 9.507 1.00 86.00 98 LEU A N 1
ATOM 826 C CA . LEU A 1 98 ? -19.286 -1.551 9.025 1.00 86.00 98 LEU A CA 1
ATOM 827 C C . LEU A 1 98 ? -20.392 -2.435 8.445 1.00 86.00 98 LEU A C 1
ATOM 829 O O . LEU A 1 98 ? -20.231 -2.975 7.353 1.00 86.00 98 LEU A O 1
ATOM 833 N N . TYR A 1 99 ? -21.518 -2.543 9.149 1.00 87.00 99 TYR A N 1
ATOM 834 C CA . TYR A 1 99 ? -22.677 -3.307 8.706 1.00 87.00 99 TYR A CA 1
ATOM 835 C C . TYR A 1 99 ? -23.191 -2.811 7.349 1.00 87.00 99 TYR A C 1
ATOM 837 O O . TYR A 1 99 ? -23.304 -3.597 6.412 1.00 87.00 99 TYR A O 1
ATOM 845 N N . HIS A 1 100 ? -23.387 -1.498 7.196 1.00 83.56 100 HIS A N 1
ATOM 846 C CA . HIS A 1 100 ? -23.820 -0.906 5.928 1.00 83.56 100 HIS A CA 1
ATOM 847 C C . HIS A 1 100 ? -22.796 -1.063 4.798 1.00 83.56 100 HIS A C 1
ATOM 849 O O . HIS A 1 100 ? -23.187 -1.274 3.652 1.00 83.56 100 HIS A O 1
ATOM 855 N N . CYS A 1 101 ? -21.494 -1.009 5.091 1.00 79.12 101 CYS A N 1
ATOM 856 C CA . CYS A 1 101 ? -20.458 -1.278 4.093 1.00 79.12 101 CYS A CA 1
ATOM 857 C C . CYS A 1 101 ? -20.505 -2.734 3.595 1.00 79.12 101 CYS A C 1
ATOM 859 O O . CYS A 1 101 ? -20.366 -2.981 2.395 1.00 79.12 101 CYS A O 1
ATOM 861 N N . VAL A 1 102 ? -20.722 -3.702 4.493 1.00 78.25 102 VAL A N 1
ATOM 862 C CA . VAL A 1 102 ? -20.801 -5.132 4.146 1.00 78.25 102 VAL A CA 1
ATOM 863 C C . VAL A 1 102 ? -22.101 -5.454 3.406 1.00 78.25 102 VAL A C 1
ATOM 865 O O . VAL A 1 102 ? -22.062 -6.098 2.358 1.00 78.25 102 VAL A O 1
ATOM 868 N N . GLU A 1 103 ? -23.245 -4.969 3.891 1.00 75.12 103 GLU A N 1
ATOM 869 C CA . GLU A 1 103 ? -24.540 -5.165 3.228 1.00 75.12 103 GLU A CA 1
ATOM 870 C C . GLU A 1 103 ? -24.615 -4.472 1.869 1.00 75.12 103 GLU A C 1
ATOM 872 O O . GLU A 1 103 ? -25.075 -5.073 0.900 1.00 75.12 103 GLU A O 1
ATOM 877 N N . GLY A 1 104 ? -24.117 -3.237 1.760 1.00 60.41 104 GLY A N 1
ATOM 878 C CA . GLY A 1 104 ? -24.035 -2.532 0.480 1.00 60.41 104 GLY A CA 1
ATOM 879 C C . GLY A 1 104 ? -23.196 -3.302 -0.542 1.00 60.41 104 GLY A C 1
ATOM 880 O O . GLY A 1 104 ? -23.560 -3.381 -1.714 1.00 60.41 104 GLY A O 1
ATOM 881 N N . SER A 1 105 ? -22.126 -3.959 -0.083 1.00 59.34 105 SER A N 1
ATOM 882 C CA . SER A 1 105 ? -21.287 -4.823 -0.921 1.00 59.34 105 SER A CA 1
ATOM 883 C C . SER A 1 105 ? -21.997 -6.117 -1.349 1.00 59.34 105 SER A C 1
ATOM 885 O O . SER A 1 105 ? -21.756 -6.608 -2.451 1.00 59.34 105 SER A O 1
ATOM 887 N N . LEU A 1 106 ? -22.881 -6.672 -0.511 1.00 56.09 106 LEU A N 1
ATOM 888 C CA . LEU A 1 106 ? -23.711 -7.839 -0.842 1.00 56.09 106 LEU A CA 1
ATOM 889 C C . LEU A 1 106 ? -24.820 -7.484 -1.842 1.00 56.09 106 LEU A C 1
ATOM 891 O O . LEU A 1 106 ? -25.018 -8.207 -2.817 1.00 56.09 106 LEU A O 1
ATOM 895 N N . LEU A 1 107 ? -25.481 -6.339 -1.660 1.00 51.91 107 LEU A N 1
ATOM 896 C CA . LEU A 1 107 ? -26.510 -5.835 -2.576 1.00 51.91 107 LEU A CA 1
ATOM 897 C C . LEU A 1 107 ? -25.953 -5.520 -3.971 1.00 51.91 107 LEU A C 1
ATOM 899 O O . LEU A 1 107 ? -26.624 -5.769 -4.970 1.00 51.91 107 LEU A O 1
ATOM 903 N N . MET A 1 108 ? -24.719 -5.016 -4.067 1.00 53.09 108 MET A N 1
ATOM 904 C CA . MET A 1 108 ? -24.062 -4.797 -5.362 1.00 53.09 108 MET A CA 1
ATOM 905 C C . MET A 1 108 ? -23.692 -6.104 -6.077 1.00 53.09 108 MET A C 1
ATOM 907 O O . MET A 1 108 ? -23.717 -6.143 -7.302 1.00 53.09 108 MET A O 1
ATOM 911 N N . LYS A 1 109 ? -23.400 -7.186 -5.341 1.00 54.53 109 LYS A N 1
ATOM 912 C CA . LYS A 1 109 ? -23.095 -8.507 -5.920 1.00 54.53 109 LYS A CA 1
ATOM 913 C C . LYS A 1 109 ? -24.326 -9.282 -6.394 1.00 54.53 109 LYS A C 1
ATOM 915 O O . LYS A 1 109 ? -24.179 -10.175 -7.213 1.00 54.53 109 LYS A O 1
ATOM 920 N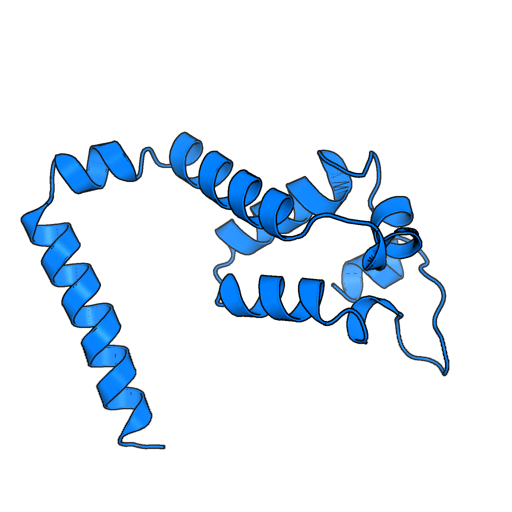 N . MET A 1 110 ? -25.516 -8.973 -5.879 1.00 52.16 110 MET A N 1
ATOM 921 C CA . MET A 1 110 ? -26.766 -9.614 -6.314 1.00 52.16 110 MET A CA 1
ATOM 922 C C . MET A 1 110 ? -27.352 -8.998 -7.594 1.00 52.16 110 MET A C 1
ATOM 924 O O . MET A 1 110 ? -28.232 -9.598 -8.203 1.00 52.16 110 MET A O 1
ATOM 928 N N . ASN A 1 111 ? -26.879 -7.812 -7.991 1.00 47.47 111 ASN A N 1
ATOM 929 C CA . ASN A 1 111 ? -27.380 -7.051 -9.140 1.00 47.47 111 ASN A CA 1
ATOM 930 C C . ASN A 1 111 ? -26.376 -6.983 -10.313 1.00 47.47 111 ASN A C 1
ATOM 932 O O . ASN A 1 111 ? -26.552 -6.155 -11.208 1.00 47.47 111 ASN A O 1
ATOM 936 N N . ALA A 1 112 ? -25.324 -7.806 -10.288 1.00 46.84 112 ALA A N 1
ATOM 937 C CA . ALA A 1 112 ? -24.295 -7.928 -11.325 1.00 46.84 112 ALA A CA 1
ATOM 938 C C . ALA A 1 112 ? -24.308 -9.345 -11.909 1.00 46.84 112 ALA A C 1
ATOM 940 O O . ALA A 1 112 ? -24.091 -9.467 -13.134 1.00 46.84 112 ALA A O 1
#

pLDDT: mean 85.17, std 11.04, range [46.84, 94.31]

Organism: NCBI:txid588596

Radius of gyration: 17.27 Å; chains: 1; bounding box: 43×20×46 Å